Protein AF-A0A4R6SDR2-F1 (afdb_monomer_lite)

pLDDT: mean 92.23, std 9.54, range [50.69, 98.62]

Organism: Labedaea rhizosphaerae (NCBI:txid598644)

Secondary structure (DSSP, 8-state):
-HHHHHHHHHHHHHHHHHHHHHHHTT----SSS-HHHHHHHHHHHHHH---TTHHHHHHHHHHHHHHHHHHH-HHHHHHH-TTSHHHHHHHHHHHHHHHHHHHHHHHHHHHHHHHHHTT-

Radius of gyration: 15.36 Å; chains: 1; bounding box: 34×22×52 Å

Sequence (120 aa):
MRGLVVLQAMSLFTAVAGMIMQIAAGIDYPTVPPGPIILGVVGIALLAVRRAWVPVVGVLAPLVITVGGVIEGSSWGRLADPGEFGQFLGTALQWIGMLTAIAFGVAVVLRSRAGTTAAV

Structure (mmCIF, N/CA/C/O backbone):
data_AF-A0A4R6SDR2-F1
#
_entry.id   AF-A0A4R6SDR2-F1
#
loop_
_atom_site.group_PDB
_atom_site.id
_atom_site.type_symbol
_atom_site.label_atom_id
_atom_site.label_alt_id
_atom_site.label_comp_id
_atom_site.label_asym_id
_atom_site.label_entity_id
_atom_site.label_seq_id
_atom_site.pdbx_PDB_ins_code
_atom_site.Cartn_x
_atom_site.Cartn_y
_atom_site.Cartn_z
_atom_site.occupancy
_atom_site.B_iso_or_equiv
_atom_site.auth_seq_id
_atom_site.auth_comp_id
_atom_site.auth_asym_id
_atom_site.auth_atom_id
_atom_site.pdbx_PDB_model_num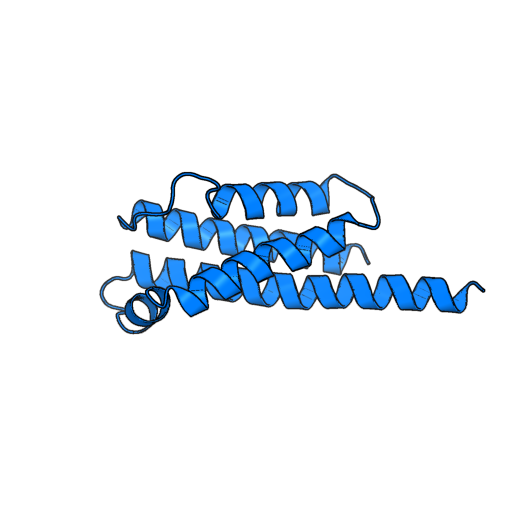
ATOM 1 N N . MET A 1 1 ? -7.791 6.711 16.569 1.00 79.50 1 MET A N 1
ATOM 2 C CA . MET A 1 1 ? -7.997 5.587 15.619 1.00 79.50 1 MET A CA 1
ATOM 3 C C . MET A 1 1 ? -8.320 6.059 14.204 1.00 79.50 1 MET A C 1
ATOM 5 O O . MET A 1 1 ? -7.643 5.608 13.294 1.00 79.50 1 MET A O 1
ATOM 9 N N . ARG A 1 2 ? -9.265 6.994 14.002 1.00 86.50 2 ARG A N 1
ATOM 10 C CA . ARG A 1 2 ? -9.639 7.490 12.657 1.00 86.50 2 ARG A CA 1
ATOM 11 C C . ARG A 1 2 ? -8.465 8.001 11.804 1.00 86.50 2 ARG A C 1
ATOM 13 O O . ARG A 1 2 ? -8.395 7.636 10.642 1.00 86.50 2 ARG A O 1
ATOM 20 N N . GLY A 1 3 ? -7.519 8.752 12.379 1.00 92.44 3 GLY A N 1
ATOM 21 C CA . GLY A 1 3 ? -6.362 9.270 11.629 1.00 92.44 3 GLY A CA 1
ATOM 22 C C . GLY A 1 3 ? -5.491 8.183 10.983 1.00 92.44 3 GLY A C 1
ATOM 23 O O . GLY A 1 3 ? -5.146 8.299 9.818 1.00 92.44 3 GLY A O 1
ATOM 24 N N . LEU A 1 4 ? -5.208 7.086 11.695 1.00 93.94 4 LEU A N 1
ATOM 25 C CA . LEU A 1 4 ? -4.402 5.981 11.154 1.00 93.94 4 LEU A CA 1
ATOM 26 C C . LEU A 1 4 ? -5.121 5.227 10.027 1.00 93.94 4 LEU A C 1
ATOM 28 O O . LEU A 1 4 ? -4.481 4.827 9.065 1.00 93.94 4 LEU A O 1
ATOM 32 N N . VAL A 1 5 ? -6.444 5.065 10.128 1.00 95.56 5 VAL A N 1
ATOM 33 C CA . VAL A 1 5 ? -7.253 4.434 9.070 1.00 95.56 5 VAL A CA 1
ATOM 34 C C . VAL A 1 5 ? -7.260 5.294 7.807 1.00 95.56 5 VAL A C 1
ATOM 36 O O . VAL A 1 5 ? -7.122 4.767 6.709 1.00 95.56 5 VAL A O 1
ATOM 39 N N . VAL A 1 6 ? -7.371 6.618 7.956 1.00 97.44 6 VAL A N 1
ATOM 40 C CA . VAL A 1 6 ? -7.276 7.544 6.817 1.00 97.44 6 VAL A CA 1
ATOM 41 C C . VAL A 1 6 ? -5.893 7.466 6.177 1.00 97.44 6 VAL A C 1
ATOM 43 O O . VAL A 1 6 ? -5.812 7.344 4.962 1.00 97.44 6 VAL A O 1
ATOM 46 N N . LEU A 1 7 ? -4.817 7.464 6.971 1.00 97.94 7 LEU A N 1
ATOM 47 C CA . LEU A 1 7 ? -3.455 7.317 6.447 1.00 97.94 7 LEU A CA 1
ATOM 48 C C . LEU A 1 7 ? -3.268 5.988 5.709 1.00 97.94 7 LEU A C 1
ATOM 50 O O . LEU A 1 7 ? -2.748 5.985 4.601 1.00 97.94 7 LEU A O 1
ATOM 54 N N . GLN A 1 8 ? -3.772 4.885 6.266 1.00 97.75 8 GLN A N 1
ATOM 55 C CA . GLN A 1 8 ? -3.769 3.586 5.596 1.00 97.75 8 GLN A CA 1
ATOM 56 C C . GLN A 1 8 ? -4.496 3.647 4.244 1.00 97.75 8 GLN A C 1
ATOM 58 O O . GLN A 1 8 ? -3.960 3.183 3.242 1.00 97.75 8 GLN A O 1
ATOM 63 N N . ALA A 1 9 ? -5.691 4.242 4.195 1.00 98.12 9 ALA A N 1
ATOM 64 C CA . ALA A 1 9 ? -6.453 4.380 2.956 1.00 98.12 9 ALA A CA 1
ATOM 65 C C . ALA A 1 9 ? -5.733 5.265 1.923 1.00 98.12 9 ALA A C 1
ATOM 67 O O . ALA A 1 9 ? -5.657 4.898 0.754 1.00 98.12 9 ALA A O 1
ATOM 68 N N . MET A 1 10 ? -5.162 6.397 2.347 1.00 98.44 10 MET A N 1
ATOM 69 C CA . MET A 1 10 ? -4.407 7.282 1.454 1.00 98.44 10 MET A CA 1
ATOM 70 C C . MET A 1 10 ? -3.166 6.588 0.893 1.00 98.44 10 MET A C 1
ATOM 72 O O . MET A 1 10 ? -2.907 6.686 -0.300 1.00 98.44 10 MET A O 1
ATOM 76 N N . SER A 1 11 ? -2.451 5.816 1.712 1.00 98.50 11 SER A N 1
ATOM 77 C CA . SER A 1 11 ? -1.333 4.988 1.259 1.00 98.50 11 SER A CA 1
ATOM 78 C C . SER A 1 11 ? -1.749 3.960 0.198 1.00 98.50 11 SER A C 1
ATOM 80 O O . SER A 1 11 ? -1.038 3.783 -0.792 1.00 98.50 11 SER A O 1
ATOM 82 N N . LEU A 1 12 ? -2.922 3.329 0.347 1.00 98.44 12 LEU A N 1
ATOM 83 C CA . LEU A 1 12 ? -3.469 2.445 -0.689 1.00 98.44 12 LEU A CA 1
ATOM 84 C C . LEU A 1 12 ? -3.758 3.204 -1.988 1.00 98.44 12 LEU A C 1
ATOM 86 O O . LEU A 1 12 ? -3.424 2.708 -3.060 1.00 98.44 12 LEU A O 1
ATOM 90 N N . PHE A 1 13 ? -4.317 4.415 -1.918 1.00 98.56 13 PHE A N 1
ATOM 91 C CA . PHE A 1 13 ? -4.546 5.231 -3.114 1.00 98.56 13 PHE A CA 1
ATOM 92 C C . PHE A 1 13 ? -3.248 5.703 -3.773 1.00 98.56 13 PHE A C 1
ATOM 94 O O . PHE A 1 13 ? -3.176 5.721 -4.999 1.00 98.56 13 PHE A O 1
ATOM 101 N N . THR A 1 14 ? -2.201 5.997 -2.999 1.00 98.62 14 THR A N 1
ATOM 102 C CA . THR A 1 14 ? -0.858 6.253 -3.542 1.00 98.62 14 THR A CA 1
ATOM 103 C C . THR A 1 14 ? -0.343 5.042 -4.315 1.00 98.62 14 THR A C 1
ATOM 105 O O . THR A 1 14 ? 0.180 5.194 -5.419 1.00 98.62 14 THR A O 1
ATOM 108 N N . ALA A 1 15 ? -0.551 3.832 -3.782 1.00 98.31 15 ALA A N 1
ATOM 109 C CA . ALA A 1 15 ? -0.158 2.617 -4.484 1.00 98.31 15 ALA A CA 1
ATOM 110 C C . ALA A 1 15 ? -0.929 2.438 -5.802 1.00 98.31 15 ALA A C 1
ATOM 112 O O . ALA A 1 15 ? -0.332 2.135 -6.835 1.00 98.31 15 ALA A O 1
ATOM 113 N N . VAL A 1 16 ? -2.244 2.682 -5.778 1.00 98.06 16 VAL A N 1
ATOM 114 C CA . VAL A 1 16 ? -3.112 2.658 -6.967 1.00 98.06 16 VAL A CA 1
ATOM 115 C C . VAL A 1 16 ? -2.644 3.668 -8.013 1.00 98.06 16 VAL A C 1
ATOM 117 O O . VAL A 1 16 ? -2.526 3.312 -9.183 1.00 98.06 16 VAL A O 1
ATOM 120 N N . ALA A 1 17 ? -2.331 4.901 -7.608 1.00 97.88 17 ALA A N 1
ATOM 121 C CA . ALA A 1 17 ? -1.823 5.929 -8.512 1.00 97.88 17 ALA A CA 1
ATOM 122 C C . ALA A 1 17 ? -0.511 5.494 -9.184 1.00 97.88 17 ALA A C 1
ATOM 124 O O . ALA A 1 17 ? -0.367 5.640 -10.397 1.00 97.88 17 ALA A O 1
ATOM 125 N N . GLY A 1 18 ? 0.404 4.884 -8.423 1.00 97.62 18 GLY A N 1
ATOM 126 C CA . GLY A 1 18 ? 1.646 4.329 -8.962 1.00 97.62 18 GLY A CA 1
ATOM 127 C C . GLY A 1 18 ? 1.426 3.218 -9.996 1.00 97.62 18 GLY A C 1
ATOM 128 O O . GLY A 1 18 ? 2.093 3.186 -11.030 1.00 97.62 18 GLY A O 1
ATOM 129 N N . MET A 1 19 ? 0.456 2.330 -9.768 1.00 95.56 19 MET A N 1
ATOM 130 C CA . MET A 1 19 ? 0.109 1.285 -10.740 1.00 95.56 19 MET A CA 1
ATOM 131 C C . MET A 1 19 ? -0.565 1.856 -11.997 1.00 95.56 19 MET A C 1
ATOM 133 O O . MET A 1 19 ? -0.227 1.445 -13.102 1.00 95.56 19 MET A O 1
ATOM 137 N N . ILE A 1 20 ? -1.478 2.825 -11.856 1.00 95.50 20 ILE A N 1
ATOM 138 C CA . ILE A 1 20 ? -2.109 3.505 -13.004 1.00 95.50 20 ILE A CA 1
ATOM 139 C C . ILE A 1 20 ? -1.047 4.202 -13.860 1.00 95.50 20 ILE A C 1
ATOM 141 O O . ILE A 1 20 ? -1.100 4.124 -15.085 1.00 95.50 20 ILE A O 1
ATOM 145 N N . MET A 1 21 ? -0.057 4.834 -13.226 1.00 96.19 21 MET A N 1
ATOM 146 C CA . MET A 1 21 ? 1.058 5.463 -13.929 1.00 96.19 21 MET A CA 1
ATOM 147 C C . MET A 1 21 ? 1.889 4.450 -14.725 1.00 96.19 21 MET A C 1
ATOM 149 O O . MET A 1 21 ? 2.228 4.719 -15.873 1.00 96.19 21 MET A O 1
ATOM 153 N N . GLN A 1 22 ? 2.168 3.271 -14.161 1.00 94.69 22 GLN A N 1
ATOM 154 C CA . GLN A 1 22 ? 2.863 2.200 -14.884 1.00 94.69 22 GLN A CA 1
ATOM 155 C C . GLN A 1 22 ? 2.054 1.685 -16.079 1.00 94.69 22 GLN A C 1
ATOM 157 O O . GLN A 1 22 ? 2.619 1.504 -17.152 1.00 94.69 22 GLN A O 1
ATOM 162 N N . ILE A 1 23 ? 0.739 1.500 -15.921 1.00 93.31 23 ILE A N 1
ATOM 163 C CA . ILE A 1 23 ? -0.150 1.095 -17.023 1.00 93.31 23 ILE A CA 1
ATOM 164 C C . ILE A 1 23 ? -0.122 2.147 -18.140 1.00 93.31 23 ILE A C 1
ATOM 166 O O . ILE A 1 23 ? 0.038 1.809 -19.309 1.00 93.31 23 ILE A O 1
ATOM 170 N N . ALA A 1 24 ? -0.210 3.432 -17.786 1.00 94.38 24 ALA A N 1
ATOM 171 C CA . ALA A 1 24 ? -0.108 4.528 -18.748 1.00 94.38 24 ALA A CA 1
ATOM 172 C C . ALA A 1 24 ? 1.275 4.608 -19.425 1.00 94.38 24 ALA A C 1
ATOM 174 O O . ALA A 1 24 ? 1.373 5.087 -20.551 1.00 94.38 24 ALA A O 1
ATOM 175 N N . ALA A 1 25 ? 2.326 4.118 -18.762 1.00 93.88 25 ALA A N 1
ATOM 176 C CA . ALA A 1 25 ? 3.683 4.001 -19.295 1.00 93.88 25 ALA A CA 1
ATOM 177 C C . ALA A 1 25 ? 3.923 2.711 -20.110 1.00 93.88 25 ALA A C 1
ATOM 179 O O . ALA A 1 25 ? 5.060 2.445 -20.492 1.00 93.88 25 ALA A O 1
ATOM 180 N N . GLY A 1 26 ? 2.881 1.914 -20.378 1.00 92.19 26 GLY A N 1
ATOM 181 C CA . GLY A 1 26 ? 2.958 0.719 -21.225 1.00 92.19 26 GLY A CA 1
ATOM 182 C C . GLY A 1 26 ? 3.324 -0.576 -20.496 1.00 92.19 26 GLY A C 1
ATOM 183 O O . GLY A 1 26 ? 3.683 -1.550 -21.149 1.00 92.19 26 GLY A O 1
ATOM 184 N N . ILE A 1 27 ? 3.248 -0.611 -19.161 1.00 91.50 27 ILE A N 1
ATOM 185 C CA . ILE A 1 27 ? 3.435 -1.852 -18.401 1.00 91.50 27 ILE A CA 1
ATOM 186 C C . ILE A 1 27 ? 2.170 -2.707 -18.453 1.00 91.50 27 ILE A C 1
ATOM 188 O O . ILE A 1 27 ? 1.111 -2.301 -17.964 1.00 91.50 27 ILE A O 1
ATOM 192 N N . ASP A 1 28 ? 2.323 -3.935 -18.940 1.00 85.62 28 ASP A N 1
ATOM 193 C CA . ASP A 1 28 ? 1.269 -4.941 -18.906 1.00 85.62 28 ASP A CA 1
ATOM 194 C C . ASP A 1 28 ? 1.090 -5.509 -17.494 1.00 85.62 28 ASP A C 1
ATOM 196 O O . ASP A 1 28 ? 2.011 -6.060 -16.888 1.00 85.62 28 ASP A O 1
ATOM 200 N N . TYR A 1 29 ? -0.132 -5.395 -16.977 1.00 79.50 29 TYR A N 1
ATOM 201 C CA . TYR A 1 29 ? -0.552 -6.013 -15.723 1.00 79.50 29 TYR A CA 1
ATOM 202 C C . TYR A 1 29 ? -1.496 -7.194 -15.988 1.00 79.50 29 TYR A C 1
ATOM 204 O O . TYR A 1 29 ? -2.302 -7.138 -16.922 1.00 79.50 29 TYR A O 1
ATOM 212 N N . PRO A 1 30 ? -1.485 -8.237 -15.135 1.00 76.94 30 PRO A N 1
ATOM 213 C CA . PRO A 1 30 ? -2.477 -9.302 -15.197 1.00 76.94 30 PRO A CA 1
ATOM 214 C C . PRO A 1 30 ? -3.899 -8.741 -15.106 1.00 76.94 30 PRO A C 1
ATOM 216 O O . PRO A 1 30 ? -4.218 -7.948 -14.216 1.00 76.94 30 PRO A O 1
ATOM 219 N N . THR A 1 31 ? -4.775 -9.182 -16.010 1.00 76.50 31 THR A N 1
ATOM 220 C CA . THR A 1 31 ? -6.136 -8.641 -16.123 1.00 76.50 31 THR A CA 1
ATOM 221 C C . THR A 1 31 ? -7.029 -9.028 -14.943 1.00 76.50 31 THR A C 1
ATOM 223 O O . THR A 1 31 ? -7.960 -8.289 -14.631 1.00 76.50 31 THR A O 1
ATOM 226 N N . VAL A 1 32 ? -6.783 -10.171 -14.281 1.00 70.44 32 VAL A N 1
ATOM 227 C CA . VAL A 1 32 ? -7.658 -10.683 -13.213 1.00 70.44 32 VAL A CA 1
ATOM 228 C C . VAL A 1 32 ? -6.878 -11.339 -12.062 1.00 70.44 32 VAL A C 1
ATOM 230 O O . VAL A 1 32 ? -6.156 -12.303 -12.311 1.00 70.44 32 VAL A O 1
ATOM 233 N N . PRO A 1 33 ? -7.100 -10.913 -10.798 1.00 63.34 33 PRO A N 1
ATOM 234 C CA . PRO A 1 33 ? -7.689 -9.642 -10.383 1.00 63.34 33 PRO A CA 1
ATOM 235 C C . PRO A 1 33 ? -6.638 -8.514 -10.452 1.00 63.34 33 PRO A C 1
ATOM 237 O O . PRO A 1 33 ? -5.520 -8.682 -9.961 1.00 63.34 33 PRO A O 1
ATOM 240 N N . PRO A 1 34 ? -6.974 -7.350 -11.028 1.00 85.88 34 PRO A N 1
ATOM 241 C CA . PRO A 1 34 ? -6.002 -6.288 -11.239 1.00 85.88 34 PRO A CA 1
ATOM 242 C C . PRO A 1 34 ? -5.710 -5.564 -9.918 1.00 85.88 34 PRO A C 1
ATOM 244 O O . PRO A 1 34 ? -6.619 -5.080 -9.234 1.00 85.88 34 PRO A O 1
ATOM 247 N N . GLY A 1 35 ? -4.423 -5.461 -9.576 1.00 91.12 35 GLY A N 1
ATOM 248 C CA . GLY A 1 35 ? -3.933 -4.834 -8.342 1.00 91.12 35 GLY A CA 1
ATOM 249 C C . GLY A 1 35 ? -4.566 -3.472 -8.005 1.00 91.12 35 GLY A C 1
ATOM 250 O O . GLY A 1 35 ? -5.015 -3.303 -6.866 1.00 91.12 35 GLY A O 1
ATOM 251 N N . PRO A 1 36 ? -4.710 -2.534 -8.968 1.00 94.00 36 PRO A N 1
ATOM 252 C CA . PRO A 1 36 ? -5.346 -1.238 -8.726 1.00 94.00 36 PRO A CA 1
ATOM 253 C C . PRO A 1 36 ? -6.776 -1.343 -8.187 1.00 94.00 36 PRO A C 1
ATOM 255 O O . PRO A 1 36 ? -7.158 -0.593 -7.291 1.00 94.00 36 PRO A O 1
ATOM 258 N N . ILE A 1 37 ? -7.567 -2.292 -8.701 1.00 94.75 37 ILE A N 1
ATOM 259 C CA . ILE A 1 37 ? -8.960 -2.472 -8.277 1.00 94.75 37 ILE A CA 1
ATOM 260 C C . ILE A 1 37 ? -9.000 -3.033 -6.859 1.00 94.75 37 ILE A C 1
ATOM 262 O O . ILE A 1 37 ? -9.742 -2.517 -6.025 1.00 94.75 37 ILE A O 1
ATOM 266 N N . ILE A 1 38 ? -8.173 -4.043 -6.562 1.00 94.88 38 ILE A N 1
ATOM 267 C CA . ILE A 1 38 ? -8.099 -4.641 -5.222 1.00 94.88 38 ILE A CA 1
ATOM 268 C C . ILE A 1 38 ? -7.774 -3.558 -4.187 1.00 94.88 38 ILE A C 1
ATOM 270 O O . ILE A 1 38 ? -8.511 -3.384 -3.216 1.00 94.88 38 ILE A O 1
ATOM 274 N N . LEU A 1 39 ? -6.694 -2.801 -4.402 1.00 97.31 39 LEU A N 1
ATOM 275 C CA . LEU A 1 39 ? -6.263 -1.783 -3.445 1.00 97.31 39 LEU A CA 1
ATOM 276 C C . LEU A 1 39 ? -7.240 -0.606 -3.370 1.00 97.31 39 LEU A C 1
ATOM 278 O O . LEU A 1 39 ? -7.517 -0.122 -2.273 1.00 97.31 39 LEU A O 1
ATOM 282 N N . GLY A 1 40 ? -7.806 -0.181 -4.503 1.00 97.44 40 GLY A N 1
ATOM 283 C CA . GLY A 1 40 ? -8.785 0.903 -4.558 1.00 97.44 40 GLY A CA 1
ATOM 284 C C . GLY A 1 40 ? -10.067 0.575 -3.794 1.00 97.44 40 GLY A C 1
ATOM 285 O O . GLY A 1 40 ? -10.505 1.366 -2.957 1.00 97.44 40 GLY A O 1
ATOM 286 N N . VAL A 1 4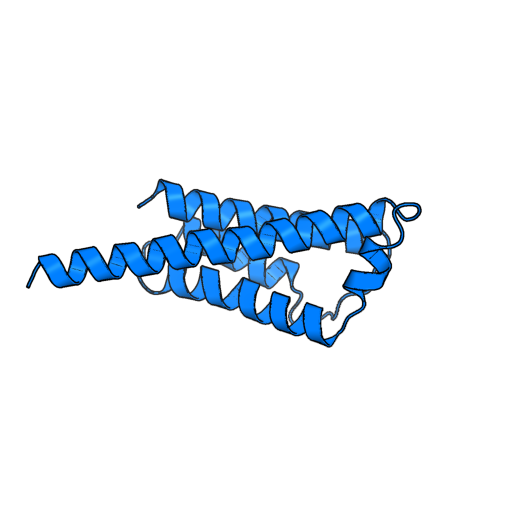1 ? -10.634 -0.618 -4.006 1.00 97.56 41 VAL A N 1
ATOM 287 C CA . VAL A 1 41 ? -11.838 -1.080 -3.294 1.00 97.56 41 VAL A CA 1
ATOM 288 C C . VAL A 1 41 ? -11.580 -1.183 -1.794 1.00 97.56 41 VAL A C 1
ATOM 290 O O . VAL A 1 41 ? -12.410 -0.749 -0.995 1.00 97.56 41 VAL A O 1
ATOM 293 N N . VAL A 1 42 ? -10.418 -1.699 -1.390 1.00 97.69 42 VAL A N 1
ATOM 294 C CA . VAL A 1 42 ? -10.050 -1.790 0.029 1.00 97.69 42 VAL A CA 1
ATOM 295 C C . VAL A 1 42 ? -9.838 -0.404 0.648 1.00 97.69 42 VAL A C 1
ATOM 297 O O . VAL A 1 42 ? -10.306 -0.163 1.762 1.00 97.69 42 VAL A O 1
ATOM 300 N N . GLY A 1 43 ? -9.218 0.534 -0.074 1.00 97.44 43 GLY A N 1
ATOM 301 C CA . GLY A 1 43 ? -9.093 1.934 0.344 1.00 97.44 43 GLY A CA 1
ATOM 302 C C . GLY A 1 43 ? -10.451 2.602 0.569 1.00 97.44 43 GLY A C 1
ATOM 303 O O . GLY A 1 43 ? -10.673 3.223 1.609 1.00 97.44 43 GLY A O 1
ATOM 304 N N . ILE A 1 44 ? -11.399 2.402 -0.352 1.00 98.00 44 ILE A N 1
ATOM 305 C CA . ILE A 1 44 ? -12.781 2.885 -0.207 1.00 98.00 44 ILE A CA 1
ATOM 306 C C . ILE A 1 44 ? -13.458 2.223 0.999 1.00 98.00 44 ILE A C 1
ATOM 308 O O . ILE A 1 44 ? -14.078 2.910 1.813 1.00 98.00 44 I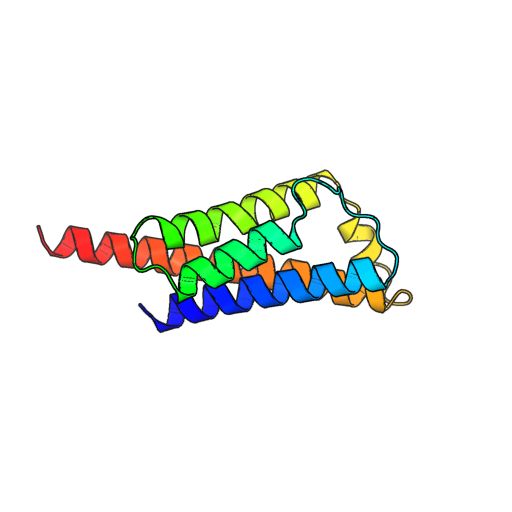LE A O 1
ATOM 312 N N . ALA A 1 45 ? -13.310 0.905 1.161 1.00 97.25 45 ALA A N 1
ATOM 313 C CA . ALA A 1 45 ? -13.900 0.170 2.275 1.00 97.25 45 ALA A CA 1
ATOM 314 C C . ALA A 1 45 ? -13.385 0.667 3.636 1.00 97.25 45 ALA A C 1
ATOM 316 O O . ALA A 1 45 ? -14.185 0.816 4.558 1.00 97.25 45 ALA A O 1
ATOM 317 N N . LEU A 1 46 ? -12.092 0.993 3.759 1.00 96.69 46 LEU A N 1
ATOM 318 C CA . LEU A 1 46 ? -11.515 1.575 4.981 1.00 96.69 46 LEU A CA 1
ATOM 319 C C . LEU A 1 46 ? -12.170 2.907 5.372 1.00 96.69 46 LEU A C 1
ATOM 321 O O . LEU A 1 46 ? -12.297 3.199 6.562 1.00 96.69 46 LEU A O 1
ATOM 325 N N . LEU A 1 47 ? -12.596 3.707 4.392 1.00 97.25 47 LEU A N 1
ATOM 326 C CA . LEU A 1 47 ? -13.253 4.993 4.632 1.00 97.25 47 LEU A CA 1
ATOM 327 C C . LEU A 1 47 ? -14.764 4.850 4.867 1.00 97.25 47 LEU A C 1
ATOM 329 O O . LEU A 1 47 ? -15.332 5.581 5.681 1.00 97.25 47 LEU A O 1
ATOM 333 N N . ALA A 1 48 ? -15.412 3.907 4.180 1.00 96.75 48 ALA A N 1
ATOM 334 C CA . ALA A 1 48 ? -16.866 3.764 4.169 1.00 96.75 48 ALA A CA 1
ATOM 335 C C . ALA A 1 48 ? -17.409 2.787 5.228 1.00 96.75 48 ALA A C 1
ATOM 337 O O . ALA A 1 48 ? -18.517 2.974 5.734 1.00 96.75 48 ALA A O 1
ATOM 338 N N . VAL A 1 49 ? -16.654 1.744 5.589 1.00 94.75 49 VAL A N 1
ATOM 339 C CA . VAL A 1 49 ? -17.156 0.616 6.388 1.00 94.75 49 VAL A CA 1
ATOM 340 C C . VAL A 1 49 ? -16.540 0.607 7.786 1.00 94.75 49 VAL A C 1
ATOM 342 O O . VAL A 1 49 ? -15.333 0.484 7.971 1.00 94.75 49 VAL A O 1
ATOM 345 N N . ARG A 1 50 ? -17.391 0.652 8.819 1.00 89.31 50 ARG A N 1
ATOM 346 C CA . ARG A 1 50 ? -16.975 0.641 10.236 1.00 89.31 50 ARG A CA 1
ATOM 347 C C . ARG A 1 50 ? -16.999 -0.760 10.851 1.00 89.31 50 ARG A C 1
ATOM 349 O O . ARG A 1 50 ? -17.652 -0.986 11.867 1.00 89.31 50 ARG A O 1
ATOM 356 N N . ARG A 1 51 ? -16.312 -1.719 10.228 1.00 90.62 51 ARG A N 1
ATOM 357 C CA . ARG A 1 51 ? -16.204 -3.098 10.738 1.00 90.62 51 ARG A CA 1
ATOM 358 C C . ARG A 1 51 ? -14.770 -3.429 11.138 1.00 90.62 51 ARG A C 1
ATOM 360 O O . ARG A 1 51 ? -13.832 -3.082 10.431 1.00 90.62 51 ARG A O 1
ATOM 367 N N . ALA A 1 52 ? -14.609 -4.142 12.255 1.00 87.81 52 ALA A N 1
ATOM 368 C CA . ALA A 1 52 ? -13.302 -4.462 12.838 1.00 87.81 52 ALA A CA 1
ATOM 369 C C . ALA A 1 52 ? -12.393 -5.311 11.926 1.00 87.81 52 ALA A C 1
ATOM 371 O O . ALA A 1 52 ? -11.175 -5.269 12.067 1.00 87.81 52 ALA A O 1
ATOM 372 N N . TRP A 1 53 ? -12.968 -6.049 10.971 1.00 91.25 53 TRP A N 1
ATOM 373 C CA . TRP A 1 53 ? -12.216 -6.844 9.997 1.00 91.25 53 TRP A CA 1
ATOM 374 C C . TRP A 1 53 ? -11.672 -6.017 8.819 1.00 91.25 53 TRP A C 1
ATOM 376 O O . TRP A 1 53 ? -10.724 -6.442 8.166 1.00 91.25 53 TRP A O 1
ATOM 386 N N . VAL A 1 54 ? -12.215 -4.825 8.552 1.00 94.25 54 VAL A N 1
ATOM 387 C CA . VAL A 1 54 ? -11.826 -4.005 7.388 1.00 94.25 54 VAL A CA 1
ATOM 388 C C . VAL A 1 54 ? -10.368 -3.528 7.479 1.00 94.25 54 VAL A C 1
ATOM 390 O O . VAL A 1 54 ? -9.645 -3.692 6.497 1.00 94.25 54 VAL A O 1
ATOM 393 N N . PRO A 1 55 ? -9.862 -3.048 8.636 1.00 92.94 55 PRO A N 1
ATOM 394 C CA . PRO A 1 55 ? -8.436 -2.752 8.795 1.00 92.94 55 PRO A CA 1
ATOM 395 C C . PRO A 1 55 ? -7.507 -3.938 8.529 1.00 92.94 55 PRO A C 1
ATOM 397 O O . PRO A 1 55 ? -6.409 -3.740 8.014 1.00 92.94 55 PRO A O 1
ATOM 400 N N . VAL A 1 56 ? -7.945 -5.163 8.848 1.00 95.88 56 VAL A N 1
ATOM 401 C CA . VAL A 1 56 ? -7.170 -6.388 8.593 1.00 95.88 56 VAL A CA 1
ATOM 402 C C . VAL A 1 56 ? -7.054 -6.631 7.092 1.00 95.88 56 VAL A C 1
ATOM 404 O O . VAL A 1 56 ? -5.954 -6.849 6.592 1.00 95.88 56 VAL A O 1
ATOM 407 N N . VAL A 1 57 ? -8.158 -6.507 6.351 1.00 97.00 57 VAL A N 1
ATOM 408 C CA . VAL A 1 57 ? -8.140 -6.585 4.879 1.00 97.00 57 VAL A CA 1
ATOM 409 C C . VAL A 1 57 ? -7.253 -5.489 4.281 1.00 97.00 57 VAL A C 1
ATOM 411 O O . VAL A 1 57 ? -6.488 -5.757 3.358 1.00 97.00 57 VAL A O 1
ATOM 414 N N . GLY A 1 58 ? -7.271 -4.290 4.870 1.00 96.94 58 GLY A N 1
ATOM 415 C CA . GLY A 1 58 ? -6.370 -3.189 4.527 1.00 96.94 58 GLY A CA 1
ATOM 416 C C . GLY A 1 58 ? -4.878 -3.484 4.707 1.00 96.94 58 GLY A C 1
ATOM 417 O O . GLY A 1 58 ? -4.061 -2.770 4.134 1.00 96.94 58 GLY A O 1
ATOM 418 N N . VAL A 1 59 ? -4.506 -4.495 5.498 1.00 98.00 59 VAL A N 1
ATOM 419 C CA . VAL A 1 59 ? -3.121 -4.984 5.621 1.00 98.00 59 VAL A CA 1
ATOM 420 C C . VAL A 1 59 ? -2.870 -6.124 4.640 1.00 98.00 59 VAL A C 1
ATOM 422 O O . VAL A 1 59 ? -1.854 -6.134 3.951 1.00 98.00 59 VAL A O 1
ATOM 425 N N . LEU A 1 60 ? -3.796 -7.081 4.561 1.00 97.88 60 LEU A N 1
ATOM 426 C CA . LEU A 1 60 ? -3.623 -8.285 3.748 1.00 97.88 60 LEU A CA 1
ATOM 427 C C . LEU A 1 60 ? -3.551 -7.976 2.250 1.00 97.88 60 LEU A C 1
ATOM 429 O O . LEU A 1 60 ? -2.716 -8.547 1.557 1.00 97.88 60 LEU A O 1
ATOM 433 N N . ALA A 1 61 ? -4.379 -7.056 1.754 1.00 97.44 61 ALA A N 1
ATOM 434 C CA . ALA A 1 61 ? -4.412 -6.704 0.337 1.00 97.44 61 ALA A CA 1
ATOM 435 C C . ALA A 1 61 ? -3.063 -6.167 -0.194 1.00 97.44 61 ALA A C 1
ATOM 437 O O . ALA A 1 61 ? -2.525 -6.770 -1.126 1.00 97.44 61 ALA A O 1
ATOM 438 N N . PRO A 1 62 ? -2.459 -5.104 0.381 1.00 97.88 62 PRO A N 1
ATOM 439 C CA . PRO A 1 62 ? -1.140 -4.652 -0.060 1.00 97.88 62 PRO A CA 1
ATOM 440 C C . PRO A 1 62 ? -0.042 -5.678 0.231 1.00 97.88 62 PRO A C 1
ATOM 442 O O . PRO A 1 62 ? 0.913 -5.748 -0.536 1.00 97.88 62 PRO A O 1
ATOM 445 N N . LEU A 1 63 ? -0.167 -6.506 1.276 1.00 97.81 63 LEU A N 1
ATOM 446 C CA . LEU A 1 63 ? 0.817 -7.549 1.577 1.00 97.81 63 LEU A CA 1
ATOM 447 C C . LEU A 1 63 ? 0.875 -8.620 0.479 1.00 97.81 63 LEU A C 1
ATOM 449 O O . LEU A 1 63 ? 1.963 -8.959 0.025 1.00 97.81 63 LEU A O 1
ATOM 453 N N . VAL A 1 64 ? -0.278 -9.114 0.021 1.00 95.44 64 VAL A N 1
ATOM 454 C CA . VAL A 1 64 ? -0.353 -10.110 -1.062 1.00 95.44 64 VAL A CA 1
ATOM 455 C C . VAL A 1 64 ? 0.273 -9.565 -2.345 1.00 95.44 64 VAL A C 1
ATOM 457 O O . VAL A 1 64 ? 1.094 -10.242 -2.960 1.00 95.44 64 VAL A O 1
ATOM 460 N N . ILE A 1 65 ? -0.057 -8.325 -2.718 1.00 94.75 65 ILE A N 1
ATOM 461 C CA . ILE A 1 65 ? 0.514 -7.689 -3.913 1.00 94.75 65 ILE A CA 1
ATOM 462 C C . ILE A 1 65 ? 2.018 -7.454 -3.745 1.00 94.75 65 ILE A C 1
ATOM 464 O O . ILE A 1 65 ? 2.774 -7.694 -4.681 1.00 94.75 65 ILE A O 1
ATOM 468 N N . THR A 1 66 ? 2.465 -7.045 -2.555 1.00 95.94 66 THR A N 1
ATOM 469 C CA . THR A 1 66 ? 3.893 -6.869 -2.256 1.00 95.94 66 THR A CA 1
ATOM 470 C C . THR A 1 66 ? 4.651 -8.181 -2.440 1.00 95.94 66 THR A C 1
ATOM 472 O O . THR A 1 66 ? 5.651 -8.204 -3.148 1.00 95.94 66 THR A O 1
ATOM 475 N N . VAL A 1 67 ? 4.164 -9.285 -1.863 1.00 95.44 67 VAL A N 1
ATOM 476 C CA . VAL A 1 67 ? 4.792 -10.610 -2.012 1.00 95.44 67 VAL A CA 1
ATOM 477 C C . VAL A 1 67 ? 4.833 -11.035 -3.480 1.00 95.44 67 VAL A C 1
ATOM 479 O O . VAL A 1 67 ? 5.884 -11.461 -3.954 1.00 95.44 67 VAL A O 1
ATOM 482 N N . GLY A 1 68 ? 3.727 -10.863 -4.213 1.00 91.62 68 GLY A N 1
ATOM 483 C CA . GLY A 1 68 ? 3.680 -11.129 -5.651 1.00 91.62 68 GLY A CA 1
ATOM 484 C C . GLY A 1 68 ? 4.724 -10.324 -6.431 1.00 91.62 68 GLY A C 1
ATOM 485 O O . GLY A 1 68 ? 5.480 -10.904 -7.202 1.00 91.62 68 GLY A O 1
ATOM 486 N N . GLY A 1 69 ? 4.830 -9.019 -6.165 1.00 91.19 69 GLY A N 1
ATOM 487 C CA . GLY A 1 69 ? 5.803 -8.136 -6.813 1.00 91.19 69 GLY A CA 1
ATOM 488 C C . GLY A 1 69 ? 7.263 -8.455 -6.470 1.00 91.19 69 GLY A C 1
ATOM 489 O O . GLY A 1 69 ? 8.123 -8.357 -7.344 1.00 91.19 69 GLY A O 1
ATOM 490 N N . VAL A 1 70 ? 7.558 -8.886 -5.233 1.00 95.25 70 VAL A N 1
ATOM 491 C CA . VAL A 1 70 ? 8.905 -9.370 -4.861 1.00 95.25 70 VAL A CA 1
ATOM 492 C C . VAL A 1 70 ? 9.272 -10.616 -5.669 1.00 95.25 70 VAL A C 1
ATOM 494 O O . VAL A 1 70 ? 10.389 -10.692 -6.175 1.00 95.25 70 VAL A O 1
ATOM 497 N N . ILE A 1 71 ? 8.350 -11.581 -5.774 1.00 94.75 71 ILE A N 1
ATOM 498 C CA . ILE A 1 71 ? 8.579 -12.862 -6.463 1.00 94.75 71 ILE A CA 1
ATOM 499 C C . ILE A 1 71 ? 8.710 -12.660 -7.977 1.00 94.75 71 ILE A C 1
ATOM 501 O O . ILE A 1 71 ? 9.578 -13.267 -8.596 1.00 94.75 71 ILE A O 1
ATOM 505 N N . GLU A 1 72 ? 7.864 -11.814 -8.567 1.00 91.31 72 GLU A N 1
ATOM 506 C CA . GLU A 1 72 ? 7.908 -11.480 -9.995 1.00 91.31 72 GLU A CA 1
ATOM 507 C C . GLU A 1 72 ? 9.206 -10.739 -10.367 1.00 91.31 72 GLU A C 1
ATOM 509 O O . GLU A 1 72 ? 9.776 -10.966 -11.431 1.00 91.31 72 GLU A O 1
ATOM 514 N N . GLY A 1 73 ? 9.692 -9.853 -9.490 1.00 91.81 73 GLY A N 1
ATOM 515 C CA . GLY A 1 73 ? 11.012 -9.224 -9.588 1.00 91.81 73 GLY A CA 1
ATOM 516 C C . GLY A 1 73 ? 11.157 -8.101 -10.625 1.00 91.81 73 GLY A C 1
ATOM 517 O O . GLY A 1 73 ? 12.133 -7.351 -10.565 1.00 91.81 73 GLY A O 1
ATOM 518 N N . SER A 1 74 ? 10.193 -7.906 -11.530 1.00 91.00 74 SER A N 1
ATOM 519 C CA . SER A 1 74 ? 10.254 -6.876 -12.587 1.00 91.00 74 SER A CA 1
ATOM 520 C C . SER A 1 74 ? 10.365 -5.442 -12.046 1.00 91.00 74 SER A C 1
ATOM 522 O O . SER A 1 74 ? 10.976 -4.575 -12.675 1.00 91.00 74 SER A O 1
ATOM 524 N N . SER A 1 75 ? 9.843 -5.202 -10.838 1.00 93.06 75 SER A N 1
ATOM 525 C CA . SER A 1 75 ? 9.932 -3.914 -10.139 1.00 93.06 75 SER A CA 1
ATOM 526 C C . SER A 1 75 ? 11.372 -3.431 -9.953 1.00 93.06 75 SER A C 1
ATOM 528 O O . SER A 1 75 ? 11.623 -2.231 -10.011 1.00 93.06 75 SER A O 1
ATOM 530 N N . TRP A 1 76 ? 12.327 -4.342 -9.744 1.00 95.06 76 TRP A N 1
ATOM 531 C CA . TRP A 1 76 ? 13.715 -3.965 -9.471 1.00 95.06 76 TRP A CA 1
ATOM 532 C C . TRP A 1 76 ? 14.397 -3.357 -10.695 1.00 95.06 76 TRP A C 1
ATOM 534 O O . TRP A 1 76 ? 15.126 -2.380 -10.555 1.00 95.06 76 TRP A O 1
ATOM 544 N N . GLY A 1 77 ? 14.099 -3.877 -11.891 1.00 95.00 77 GLY A N 1
ATOM 545 C CA . GLY A 1 77 ? 14.578 -3.298 -13.148 1.00 95.00 77 GLY A CA 1
ATOM 546 C C . GLY A 1 77 ? 14.030 -1.888 -13.366 1.00 95.00 77 GLY A C 1
ATOM 547 O O . GLY A 1 77 ? 14.794 -0.967 -13.632 1.00 95.00 77 GLY A O 1
ATOM 548 N N . ARG A 1 78 ? 12.724 -1.691 -13.138 1.00 94.56 78 ARG A N 1
ATOM 549 C CA . ARG A 1 78 ? 12.067 -0.375 -13.269 1.00 94.56 78 ARG A CA 1
ATOM 550 C C . ARG A 1 78 ? 12.611 0.660 -12.283 1.00 94.56 78 ARG A C 1
ATOM 552 O O . ARG A 1 78 ? 12.690 1.837 -12.605 1.00 94.56 78 ARG A O 1
ATOM 559 N N . LEU A 1 79 ? 12.979 0.234 -11.074 1.00 95.69 79 LEU A N 1
ATOM 560 C CA . LEU A 1 79 ? 13.580 1.114 -10.066 1.00 95.69 79 LEU A CA 1
ATOM 561 C C . LEU A 1 79 ? 15.052 1.444 -10.357 1.00 95.69 79 LEU A C 1
ATOM 563 O O . LEU A 1 79 ? 15.543 2.462 -9.872 1.00 95.69 79 LEU A O 1
ATOM 567 N N . ALA A 1 80 ? 15.748 0.602 -11.124 1.00 97.00 80 ALA A N 1
ATOM 568 C CA . ALA A 1 80 ? 17.140 0.811 -11.515 1.00 97.00 80 ALA A CA 1
ATOM 569 C C . ALA A 1 80 ? 17.297 1.682 -12.776 1.00 97.00 80 ALA A C 1
ATOM 571 O O . ALA A 1 80 ? 18.406 2.143 -13.043 1.00 97.00 80 ALA A O 1
ATOM 572 N N . ASP A 1 81 ? 16.214 1.928 -13.519 1.00 94.19 81 ASP A N 1
ATOM 573 C CA . ASP A 1 81 ? 16.219 2.723 -14.749 1.00 94.19 81 ASP A CA 1
ATOM 574 C C . ASP A 1 81 ? 15.377 4.010 -14.616 1.00 94.19 81 ASP A C 1
ATOM 576 O O . ASP A 1 81 ? 14.207 4.051 -15.005 1.00 94.19 81 ASP A O 1
ATOM 580 N N . PRO A 1 82 ? 15.949 5.098 -14.068 1.00 93.38 82 PRO A N 1
ATOM 581 C CA . PRO A 1 82 ? 15.253 6.377 -13.963 1.00 93.38 82 PRO A CA 1
ATOM 582 C C . PRO A 1 82 ? 15.051 7.081 -15.319 1.00 93.38 82 PRO A C 1
ATOM 584 O O . PRO A 1 82 ? 14.331 8.081 -15.359 1.00 93.38 82 PRO A O 1
ATOM 587 N N . GLY A 1 83 ? 15.671 6.599 -16.409 1.00 95.25 83 GLY A N 1
ATOM 588 C CA . GLY A 1 83 ? 15.463 7.127 -17.762 1.00 95.25 83 GLY A CA 1
ATOM 589 C C . GLY A 1 83 ? 14.042 6.863 -18.263 1.00 95.25 83 GLY A C 1
ATOM 590 O O . GLY A 1 83 ? 13.422 7.735 -18.873 1.00 95.25 83 GLY A O 1
ATOM 591 N N . GLU A 1 84 ? 13.477 5.717 -17.882 1.00 94.31 84 GLU A N 1
ATOM 592 C CA . GLU A 1 84 ? 12.072 5.356 -18.082 1.00 94.31 84 GLU A CA 1
ATOM 593 C C . GLU A 1 84 ? 11.186 5.955 -16.974 1.00 94.31 84 GLU A C 1
ATOM 595 O O . GLU A 1 84 ? 10.553 5.255 -16.176 1.00 94.31 84 GLU A O 1
ATOM 600 N N . PHE A 1 85 ? 11.144 7.293 -16.905 1.00 94.44 85 PHE A N 1
ATOM 601 C CA . PHE A 1 85 ? 10.580 8.049 -15.776 1.00 94.44 85 PHE A CA 1
ATOM 602 C C . PHE A 1 85 ? 9.163 7.612 -15.365 1.00 94.44 85 PHE A C 1
ATOM 604 O O . PHE A 1 85 ? 8.856 7.539 -14.173 1.00 94.44 85 PHE A O 1
ATOM 611 N N . GLY A 1 86 ? 8.299 7.295 -16.336 1.00 94.25 86 GLY A N 1
ATOM 612 C CA . GLY A 1 86 ? 6.936 6.817 -16.085 1.00 94.25 86 GLY A CA 1
ATOM 613 C C . GLY A 1 86 ? 6.897 5.506 -15.295 1.00 94.25 86 GLY A C 1
ATOM 614 O O . GLY A 1 86 ? 6.163 5.382 -14.311 1.00 94.25 86 GLY A O 1
ATOM 615 N N . GLN A 1 87 ? 7.732 4.547 -15.695 1.00 95.94 87 GLN A N 1
ATOM 616 C CA . GLN A 1 87 ? 7.837 3.243 -15.046 1.00 95.94 87 GLN A CA 1
ATOM 617 C C . GLN A 1 87 ? 8.519 3.367 -13.682 1.00 95.94 87 GLN A C 1
ATOM 619 O O . GLN A 1 87 ? 8.023 2.807 -12.701 1.00 95.94 87 GLN A O 1
ATOM 624 N N . PHE A 1 88 ? 9.604 4.142 -13.605 1.00 97.44 88 PHE A N 1
ATOM 625 C CA . PHE A 1 88 ? 10.342 4.399 -12.370 1.00 97.44 88 PHE A CA 1
ATOM 626 C C . PHE A 1 88 ? 9.452 5.037 -11.298 1.00 97.44 88 PHE A C 1
ATOM 628 O O . PHE A 1 88 ? 9.273 4.472 -10.215 1.00 97.44 88 PHE A O 1
ATOM 635 N N . LEU A 1 89 ? 8.848 6.192 -11.602 1.00 97.69 89 LEU A N 1
ATOM 636 C CA . LEU A 1 89 ? 8.050 6.940 -10.632 1.00 97.69 89 LEU A CA 1
ATOM 637 C C . LEU A 1 89 ? 6.789 6.165 -10.243 1.00 97.69 89 LEU A C 1
ATOM 639 O O . LEU A 1 89 ? 6.451 6.099 -9.060 1.00 97.69 89 LEU A O 1
ATOM 643 N N . GLY A 1 90 ? 6.125 5.525 -11.210 1.00 97.44 90 GLY A N 1
ATOM 644 C CA . GLY A 1 90 ? 4.966 4.686 -10.932 1.00 97.44 90 GLY A CA 1
ATOM 645 C C . GLY A 1 90 ? 5.306 3.508 -10.011 1.00 97.44 90 GLY A C 1
ATOM 646 O O . GLY A 1 90 ? 4.574 3.242 -9.055 1.00 97.44 90 GLY A O 1
ATOM 647 N N . THR A 1 91 ? 6.451 2.855 -10.229 1.00 97.50 91 THR A N 1
ATOM 648 C CA . THR A 1 91 ? 6.937 1.770 -9.361 1.00 97.50 91 THR A CA 1
ATOM 649 C C . THR A 1 91 ? 7.285 2.302 -7.969 1.00 97.50 91 THR A C 1
ATOM 651 O O . THR A 1 91 ? 6.836 1.747 -6.968 1.00 97.50 91 THR A O 1
ATOM 654 N N . ALA A 1 92 ? 7.999 3.426 -7.867 1.00 98.06 92 ALA A N 1
ATOM 655 C CA . ALA A 1 92 ? 8.341 4.037 -6.583 1.00 98.06 92 ALA A CA 1
ATOM 656 C C . ALA A 1 92 ? 7.091 4.395 -5.756 1.00 98.06 92 ALA A C 1
ATOM 658 O O . ALA A 1 92 ? 6.999 4.038 -4.579 1.00 98.06 92 ALA A O 1
ATOM 659 N N . LEU A 1 93 ? 6.095 5.034 -6.381 1.00 98.38 93 LEU A N 1
ATOM 660 C CA . LEU A 1 93 ? 4.817 5.362 -5.742 1.00 98.38 93 LEU A CA 1
ATOM 661 C C . LEU A 1 93 ? 4.058 4.108 -5.302 1.00 98.38 93 LEU A C 1
ATOM 663 O O . LEU A 1 93 ? 3.538 4.073 -4.184 1.00 98.38 93 LEU A O 1
ATOM 667 N N . GLN A 1 94 ? 4.034 3.070 -6.145 1.00 97.88 94 GLN A N 1
ATOM 668 C CA . GLN A 1 94 ? 3.428 1.786 -5.804 1.00 97.88 94 GLN A CA 1
ATOM 669 C C . GLN A 1 94 ? 4.043 1.212 -4.523 1.00 97.88 94 GLN A C 1
ATOM 671 O O . GLN A 1 94 ? 3.319 0.908 -3.573 1.00 97.88 94 GLN A O 1
ATOM 676 N N . TRP A 1 95 ? 5.370 1.092 -4.476 1.00 98.19 95 TRP A N 1
ATOM 677 C CA . TRP A 1 95 ? 6.081 0.504 -3.341 1.00 98.19 95 TRP A CA 1
ATOM 678 C C . TRP A 1 95 ? 5.934 1.328 -2.064 1.00 98.19 95 TRP A C 1
ATOM 680 O O . TRP A 1 95 ? 5.585 0.775 -1.020 1.00 98.19 95 TRP 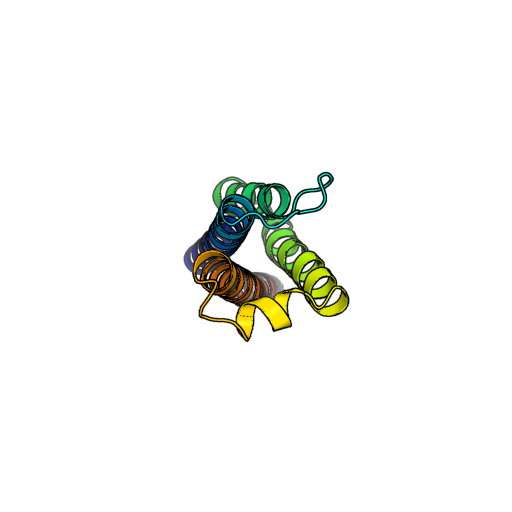A O 1
ATOM 690 N N . ILE A 1 96 ? 6.108 2.650 -2.139 1.00 98.38 96 ILE A N 1
ATOM 691 C CA . ILE A 1 96 ? 5.916 3.538 -0.984 1.00 98.38 96 ILE A CA 1
ATOM 692 C C . ILE A 1 96 ? 4.478 3.431 -0.462 1.00 98.38 96 ILE A C 1
ATOM 694 O O . ILE A 1 96 ? 4.265 3.294 0.747 1.00 98.38 96 ILE A O 1
ATOM 698 N N . GLY A 1 97 ? 3.488 3.444 -1.358 1.00 98.50 97 GLY A N 1
ATOM 699 C CA . GLY A 1 97 ? 2.081 3.300 -0.999 1.00 98.50 97 GLY A CA 1
ATOM 700 C C . GLY A 1 97 ? 1.784 1.969 -0.302 1.00 98.50 97 GLY A C 1
ATOM 701 O O . GLY A 1 97 ? 1.187 1.958 0.773 1.00 98.50 97 GLY A O 1
ATOM 702 N N . MET A 1 98 ? 2.258 0.845 -0.848 1.00 98.38 98 MET A N 1
ATOM 703 C CA . MET A 1 98 ? 2.032 -0.479 -0.251 1.00 98.38 98 MET A CA 1
ATOM 704 C C . MET A 1 98 ? 2.701 -0.614 1.122 1.00 98.38 98 MET A C 1
ATOM 706 O O . MET A 1 98 ? 2.050 -1.030 2.082 1.00 98.38 98 MET A O 1
ATOM 710 N N . LEU A 1 99 ? 3.970 -0.212 1.249 1.00 98.31 99 LEU A N 1
ATOM 711 C CA . LEU A 1 99 ? 4.717 -0.329 2.505 1.00 98.31 99 LEU A CA 1
ATOM 712 C C . LEU A 1 99 ? 4.118 0.550 3.609 1.00 98.31 99 LEU A C 1
ATOM 714 O O . LEU A 1 99 ? 3.943 0.099 4.744 1.00 98.31 99 LEU A O 1
ATOM 718 N N . THR A 1 100 ? 3.741 1.787 3.280 1.00 98.38 100 THR A N 1
ATOM 719 C CA . THR A 1 100 ? 3.101 2.686 4.252 1.00 98.38 100 THR A CA 1
ATOM 720 C C . THR A 1 100 ? 1.693 2.218 4.628 1.00 98.38 100 THR A C 1
ATOM 722 O O . THR A 1 100 ? 1.331 2.290 5.804 1.00 98.38 100 THR A O 1
ATOM 725 N N . ALA A 1 101 ? 0.924 1.647 3.692 1.00 98.44 101 ALA A N 1
ATOM 726 C CA . ALA A 1 101 ? -0.386 1.063 3.989 1.00 98.44 101 ALA A CA 1
ATOM 727 C C . ALA A 1 101 ? -0.275 -0.113 4.971 1.00 98.44 101 ALA A C 1
ATOM 729 O O . ALA A 1 101 ? -1.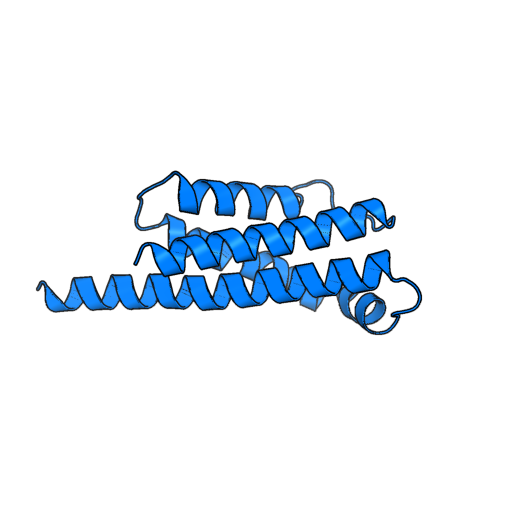047 -0.190 5.930 1.00 98.44 101 ALA A O 1
ATOM 730 N N . ILE A 1 102 ? 0.715 -0.992 4.782 1.00 98.50 102 ILE A N 1
ATOM 731 C CA . ILE A 1 102 ? 0.988 -2.102 5.705 1.00 98.50 102 ILE A CA 1
ATOM 732 C C . ILE A 1 102 ? 1.363 -1.556 7.088 1.00 98.50 102 ILE A C 1
ATOM 734 O O . ILE A 1 102 ? 0.775 -1.975 8.086 1.00 98.50 102 ILE A O 1
ATOM 738 N N . ALA A 1 103 ? 2.277 -0.582 7.162 1.00 98.12 103 ALA A N 1
ATOM 739 C CA . ALA A 1 103 ? 2.724 -0.001 8.428 1.00 98.12 103 ALA A CA 1
ATOM 740 C C . ALA A 1 103 ? 1.572 0.643 9.222 1.00 98.12 103 ALA A C 1
ATOM 742 O O . ALA A 1 103 ? 1.361 0.325 10.398 1.00 98.12 103 ALA A O 1
ATOM 743 N N . PHE A 1 104 ? 0.780 1.509 8.579 1.00 97.88 104 PHE A N 1
ATOM 744 C CA . PHE A 1 104 ? -0.373 2.137 9.229 1.00 97.88 104 PHE A CA 1
ATOM 745 C C . PHE A 1 104 ? -1.457 1.118 9.580 1.00 97.88 104 PHE A C 1
ATOM 747 O O . PHE A 1 104 ? -2.030 1.195 10.668 1.00 97.88 104 PHE A O 1
ATOM 754 N N . GLY A 1 105 ? -1.703 0.130 8.720 1.00 96.06 105 GLY A N 1
ATOM 755 C CA . GLY A 1 105 ? -2.675 -0.925 8.981 1.00 96.06 105 GLY A CA 1
ATOM 756 C C . GLY A 1 105 ? -2.316 -1.800 10.179 1.00 96.06 105 GLY A C 1
ATOM 757 O O . GLY A 1 105 ? -3.162 -2.042 11.042 1.00 96.06 105 GLY A O 1
ATOM 758 N N . VAL A 1 106 ? -1.049 -2.201 10.306 1.00 96.94 106 VAL A N 1
ATOM 759 C CA . VAL A 1 106 ? -0.554 -2.926 11.487 1.00 96.94 106 VAL A CA 1
ATOM 760 C C . VAL A 1 106 ? -0.749 -2.080 12.748 1.00 96.94 106 VAL A C 1
ATOM 762 O O . VAL A 1 106 ? -1.279 -2.578 13.743 1.00 96.94 106 VAL A O 1
ATOM 765 N N . ALA A 1 107 ? -0.433 -0.781 12.700 1.00 95.94 107 ALA A N 1
ATOM 766 C CA . ALA A 1 107 ? -0.667 0.125 13.825 1.00 95.94 107 ALA A CA 1
ATOM 767 C C . ALA A 1 107 ? -2.159 0.232 14.211 1.00 95.94 107 ALA A C 1
ATOM 769 O O . ALA A 1 107 ? -2.482 0.282 15.403 1.00 95.94 107 ALA A O 1
ATOM 770 N N . VAL A 1 108 ? -3.079 0.233 13.235 1.00 94.19 108 VAL A N 1
ATOM 771 C CA . VAL A 1 108 ? -4.533 0.198 13.489 1.00 94.19 108 VAL A CA 1
ATOM 772 C C . VAL A 1 108 ? -4.936 -1.101 14.189 1.00 94.19 108 VAL A C 1
ATOM 774 O O . VAL A 1 108 ? -5.644 -1.054 15.200 1.00 94.19 108 VAL A O 1
ATOM 777 N N . VAL A 1 109 ? -4.487 -2.254 13.685 1.00 93.25 109 VAL A N 1
ATOM 778 C CA . VAL A 1 109 ? -4.847 -3.573 14.231 1.00 93.25 109 VAL A CA 1
ATOM 779 C C . VAL A 1 109 ? -4.323 -3.741 15.659 1.00 93.25 109 VAL A C 1
ATOM 781 O O . VAL A 1 109 ? -5.084 -4.135 16.545 1.00 93.25 109 VAL A O 1
ATOM 784 N N . LEU A 1 110 ? -3.061 -3.380 15.915 1.00 92.94 110 LEU A N 1
ATOM 785 C CA . LEU A 1 110 ? -2.451 -3.491 17.244 1.00 92.94 110 LEU A CA 1
ATOM 786 C C . LEU A 1 110 ? -3.164 -2.614 18.282 1.00 92.94 110 LEU A C 1
ATOM 788 O O . LEU A 1 110 ? -3.505 -3.094 19.365 1.00 92.94 110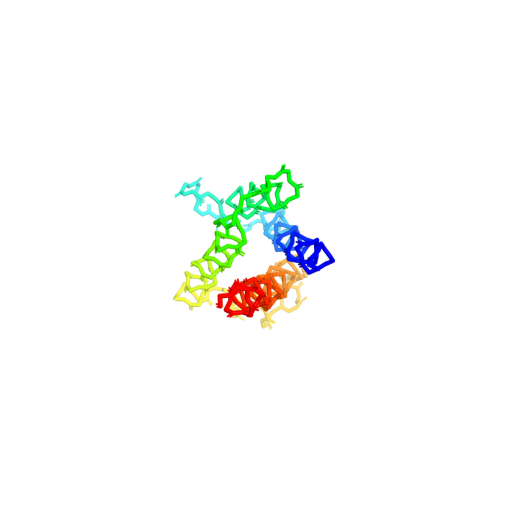 LEU A O 1
ATOM 792 N N . ARG A 1 111 ? -3.475 -1.354 17.943 1.00 89.19 111 ARG A N 1
ATOM 793 C CA . ARG A 1 111 ? -4.207 -0.453 18.853 1.00 89.19 111 ARG A CA 1
ATOM 794 C C . ARG A 1 111 ? -5.638 -0.914 19.123 1.00 89.19 111 ARG A C 1
ATOM 796 O O . ARG A 1 111 ? -6.140 -0.705 20.223 1.00 89.19 111 ARG A O 1
ATOM 803 N N . SER A 1 112 ? -6.282 -1.554 18.147 1.00 85.31 112 SER A N 1
ATOM 804 C CA . SER A 1 112 ? -7.638 -2.097 18.315 1.00 85.31 112 SER A CA 1
ATOM 805 C C . SER A 1 112 ? -7.666 -3.265 19.310 1.00 85.31 112 SER A C 1
ATOM 807 O O . SER A 1 112 ? -8.602 -3.383 20.098 1.00 85.31 112 SER A O 1
ATOM 809 N N . ARG A 1 113 ? -6.615 -4.099 19.326 1.00 81.56 113 ARG A N 1
ATOM 810 C CA . ARG A 1 113 ? -6.476 -5.205 20.288 1.00 81.56 113 ARG A CA 1
ATOM 811 C C . ARG A 1 113 ? -6.166 -4.711 21.700 1.00 81.56 113 ARG A C 1
ATOM 813 O O . ARG A 1 113 ? -6.823 -5.148 22.635 1.00 81.56 113 ARG A O 1
ATOM 820 N N . ALA A 1 114 ? -5.252 -3.749 21.842 1.00 77.19 114 ALA A N 1
ATOM 821 C CA . ALA A 1 114 ? -4.892 -3.183 23.147 1.00 77.19 114 ALA A CA 1
ATOM 822 C C . ALA A 1 114 ? -6.096 -2.566 23.887 1.00 77.19 114 ALA A C 1
ATOM 824 O O . ALA A 1 114 ? -6.231 -2.735 25.095 1.00 77.19 114 ALA A O 1
ATOM 825 N N . GLY A 1 115 ? -7.006 -1.903 23.163 1.00 68.69 115 GLY A N 1
ATOM 826 C CA . GLY A 1 115 ? -8.237 -1.363 23.751 1.00 68.69 115 GLY A CA 1
ATOM 827 C C . GLY A 1 115 ? -9.267 -2.427 24.150 1.00 68.69 115 GLY A C 1
ATOM 828 O O . GLY A 1 115 ? -10.095 -2.163 25.011 1.00 68.69 115 GLY A O 1
ATOM 829 N N . THR A 1 116 ? -9.210 -3.622 23.553 1.00 64.31 116 THR A N 1
ATOM 830 C CA . THR A 1 116 ? -10.105 -4.739 23.903 1.00 64.31 116 THR A CA 1
ATOM 831 C C . THR A 1 116 ? -9.642 -5.425 25.191 1.00 64.31 116 THR A C 1
ATOM 833 O O . THR A 1 116 ? -10.468 -5.757 26.030 1.00 64.31 116 THR A O 1
ATOM 836 N N . THR A 1 117 ? -8.328 -5.592 25.385 1.00 63.28 117 THR A N 1
ATOM 837 C CA . THR A 1 117 ? -7.757 -6.222 26.591 1.00 63.28 117 THR A CA 1
ATOM 838 C C . THR A 1 117 ? -7.927 -5.371 27.852 1.00 63.28 117 THR A C 1
ATOM 840 O O . THR A 1 117 ? -8.065 -5.925 28.929 1.00 63.28 117 THR A O 1
ATOM 843 N N . ALA A 1 118 ? -7.939 -4.039 27.738 1.00 57.81 118 ALA A N 1
ATOM 844 C CA . ALA A 1 118 ? -8.106 -3.139 28.886 1.00 57.81 118 ALA A CA 1
ATOM 845 C C . ALA A 1 118 ? -9.564 -2.994 29.377 1.00 57.81 118 ALA A C 1
ATOM 847 O O . ALA A 1 118 ? -9.802 -2.314 30.371 1.00 57.81 118 ALA A O 1
ATOM 848 N N . ALA A 1 119 ? -10.534 -3.569 28.660 1.00 55.44 119 ALA A N 1
ATOM 849 C CA . ALA A 1 119 ? -11.963 -3.484 28.968 1.00 55.44 119 ALA A CA 1
ATOM 850 C C . ALA A 1 119 ? -12.538 -4.777 29.589 1.00 55.44 119 ALA A C 1
ATOM 852 O O . ALA A 1 119 ? -13.753 -4.867 29.766 1.00 55.44 119 ALA A O 1
ATOM 853 N N . VAL A 1 120 ? -11.680 -5.762 29.880 1.00 50.69 120 VAL A N 1
ATOM 854 C CA . VAL A 1 120 ? -11.991 -7.045 30.539 1.00 50.69 120 VAL A CA 1
ATOM 855 C C . VAL A 1 120 ? -11.316 -7.058 31.902 1.00 50.69 120 VAL A C 1
ATOM 857 O O . VAL A 1 120 ? -11.970 -7.513 32.862 1.00 50.69 120 VAL A O 1
#

Foldseek 3Di:
DLVLLLQLLVLLVLLLQLVVLQVVLVDDADVPPGLSVQSNVLSVCSVPPDDLCSLVSSQVSLVVVVVVCVVVVVLVVLCVDCVSVSSNSSSVSNVRSSVSSNVSSVVVNVVVVVVVVVVD